Protein AF-A0A961QSK5-F1 (afdb_monomer_lite)

Sequence (147 aa):
RSAHSALVINGSQRVLYDPAGTFTHPDLPRRGDVHYGITPRYLDYYERYHARFSHFVHSQKVYVSRETADRVMANAIAEGRTPKMFCASSVTTALRGVPPFTGVRYTLLPETTLEDFARIPGVEDSYVYESDIGKNNAWEHSDILPE

Secondary structure (DSSP, 8-state):
------EEEESSSEEEE-TT-----TTS-EETTEEES--HHHHHHHHHHH-BTTB-EEEEE----HHHHHHHHHHHHHH----TT-HHHHHHHHHTT-TTGGG----S-HHHHHHHHTTSTT-EEEEE----SS---TTTTTT----

pLDDT: mean 89.67, std 14.62, range [34.0, 98.69]

Radius of gyration: 15.19 Å; chains: 1; bounding box: 46×30×32 Å

Structure (mmCIF, N/CA/C/O backbone):
data_AF-A0A961QSK5-F1
#
_entry.id   AF-A0A961QSK5-F1
#
loop_
_atom_site.group_PDB
_atom_site.id
_atom_site.type_symbol
_atom_site.label_atom_id
_atom_site.label_alt_id
_atom_site.label_comp_id
_atom_site.label_asym_id
_atom_site.label_entity_id
_atom_site.label_seq_id
_atom_site.pdbx_PDB_ins_code
_atom_site.Cartn_x
_atom_site.Cartn_y
_atom_site.Cartn_z
_atom_site.occupancy
_atom_site.B_iso_or_equiv
_atom_site.auth_seq_id
_atom_site.auth_comp_id
_atom_site.auth_asym_id
_atom_site.auth_atom_id
_atom_site.pdbx_PDB_model_num
ATOM 1 N N . ARG A 1 1 ? 7.638 11.884 -7.305 1.00 64.75 1 ARG A N 1
ATOM 2 C CA . ARG A 1 1 ? 6.745 11.053 -8.141 1.00 64.75 1 ARG A CA 1
ATOM 3 C C . ARG A 1 1 ? 6.946 9.612 -7.738 1.00 64.75 1 ARG A C 1
ATOM 5 O O . ARG A 1 1 ? 8.020 9.070 -7.985 1.00 64.75 1 ARG A O 1
ATOM 12 N N . SER A 1 2 ? 5.944 9.029 -7.099 1.00 78.06 2 SER A N 1
ATOM 13 C CA . SER A 1 2 ? 5.946 7.620 -6.732 1.00 78.06 2 SER A CA 1
ATOM 14 C C . SER A 1 2 ? 5.808 6.728 -7.973 1.00 78.06 2 SER A C 1
ATOM 16 O O . SER A 1 2 ? 4.971 6.977 -8.843 1.00 78.06 2 SER A O 1
ATOM 18 N N . ALA A 1 3 ? 6.672 5.714 -8.072 1.00 85.56 3 ALA A N 1
ATOM 19 C CA . ALA A 1 3 ? 6.734 4.778 -9.197 1.00 85.56 3 ALA A CA 1
ATOM 20 C C . ALA A 1 3 ? 6.040 3.437 -8.907 1.00 85.56 3 ALA A C 1
ATOM 22 O O . ALA A 1 3 ? 5.841 2.644 -9.825 1.00 85.56 3 ALA A O 1
ATOM 23 N N . HIS A 1 4 ? 5.707 3.168 -7.642 1.00 95.19 4 HIS A N 1
ATOM 24 C CA . HIS A 1 4 ? 5.191 1.880 -7.193 1.00 95.19 4 HIS A CA 1
ATOM 25 C C . HIS A 1 4 ? 4.312 2.033 -5.950 1.00 95.19 4 HIS A C 1
ATOM 27 O O . HIS A 1 4 ? 4.488 2.975 -5.181 1.00 95.19 4 HIS A O 1
ATOM 33 N N . SER A 1 5 ? 3.376 1.109 -5.749 1.00 96.12 5 SER A N 1
ATOM 34 C CA . SER A 1 5 ? 2.492 1.083 -4.581 1.00 96.12 5 SER A CA 1
ATOM 35 C C . SER A 1 5 ? 2.163 -0.351 -4.189 1.00 96.12 5 SER A C 1
ATOM 37 O O . SER A 1 5 ? 1.871 -1.169 -5.060 1.00 96.12 5 SER A O 1
ATOM 39 N N . ALA A 1 6 ? 2.117 -0.611 -2.887 1.00 97.62 6 ALA A N 1
ATOM 40 C CA . ALA A 1 6 ? 1.757 -1.898 -2.303 1.00 97.62 6 ALA A CA 1
ATOM 41 C C . ALA A 1 6 ? 0.956 -1.696 -1.011 1.00 97.62 6 ALA A C 1
ATOM 43 O O . ALA A 1 6 ? 0.909 -0.589 -0.472 1.00 97.62 6 ALA A O 1
ATOM 44 N N . LEU A 1 7 ? 0.342 -2.768 -0.507 1.00 98.00 7 LEU A N 1
ATOM 45 C CA . LEU A 1 7 ? -0.369 -2.778 0.772 1.00 98.00 7 LEU A CA 1
ATOM 46 C C . LEU A 1 7 ? 0.188 -3.851 1.700 1.00 98.00 7 LEU A C 1
ATOM 48 O O . LEU A 1 7 ? 0.290 -5.016 1.324 1.00 98.00 7 LEU A O 1
ATOM 52 N N . VAL A 1 8 ? 0.439 -3.481 2.953 1.00 98.25 8 VAL A N 1
ATOM 53 C CA . VAL A 1 8 ? 0.588 -4.443 4.049 1.00 98.25 8 VAL A CA 1
ATOM 54 C C . VAL A 1 8 ? -0.731 -4.501 4.802 1.00 98.25 8 VAL A C 1
ATOM 56 O O . VAL A 1 8 ? -1.211 -3.483 5.296 1.00 98.25 8 VAL A O 1
ATOM 59 N N . ILE A 1 9 ? -1.324 -5.689 4.888 1.00 98.50 9 ILE A N 1
ATOM 60 C CA . ILE A 1 9 ? -2.659 -5.876 5.456 1.00 98.50 9 ILE A CA 1
ATOM 61 C C . ILE A 1 9 ? -2.554 -6.811 6.659 1.00 98.50 9 ILE A C 1
ATOM 63 O O . ILE A 1 9 ? -2.120 -7.957 6.535 1.00 98.50 9 ILE A O 1
ATOM 67 N N . ASN A 1 10 ? -2.953 -6.310 7.830 1.00 97.81 10 ASN A N 1
ATOM 68 C CA . ASN A 1 10 ? -2.925 -7.035 9.101 1.00 97.81 10 ASN A CA 1
ATOM 69 C C . ASN A 1 10 ? -4.344 -7.521 9.459 1.00 97.81 10 ASN A C 1
ATOM 71 O O . ASN A 1 10 ? -5.034 -6.877 10.248 1.00 97.81 10 ASN A O 1
ATOM 75 N N . GLY A 1 11 ? -4.793 -8.619 8.845 1.00 96.75 11 GLY A N 1
ATOM 76 C CA . GLY A 1 11 ? -6.106 -9.233 9.093 1.00 96.75 11 GLY A CA 1
ATOM 77 C C . GLY A 1 11 ? -6.017 -10.496 9.956 1.00 96.75 11 GLY A C 1
ATOM 78 O O . GLY A 1 11 ? -5.283 -10.559 10.940 1.00 96.75 11 GLY A O 1
ATOM 79 N N . SER A 1 12 ? -6.739 -11.544 9.561 1.00 96.62 12 SER A N 1
ATOM 80 C CA . SER A 1 12 ? -6.665 -12.902 10.111 1.00 96.62 12 SER A CA 1
ATOM 81 C C . SER A 1 12 ? -5.277 -13.519 9.969 1.00 96.62 12 SER A C 1
ATOM 83 O O . SER A 1 12 ? -4.929 -14.450 10.688 1.00 96.62 12 SER A O 1
ATOM 85 N N . GLN A 1 13 ? -4.513 -12.998 9.018 1.00 95.81 13 GLN A N 1
ATOM 86 C CA . GLN A 1 13 ? -3.099 -13.216 8.799 1.00 95.81 13 GLN A CA 1
ATOM 87 C C . GLN A 1 13 ? -2.501 -11.917 8.255 1.00 95.81 13 GLN A C 1
ATOM 89 O O . GLN A 1 13 ? -3.228 -10.998 7.863 1.00 95.81 13 GLN A O 1
ATOM 94 N N . ARG A 1 14 ? -1.171 -11.851 8.213 1.00 97.31 14 ARG A N 1
ATOM 95 C CA . ARG A 1 14 ? -0.461 -10.715 7.636 1.00 97.31 14 ARG A CA 1
ATOM 96 C C . ARG A 1 14 ? -0.034 -11.021 6.209 1.00 97.31 14 ARG A C 1
ATOM 98 O O . ARG A 1 14 ? 0.668 -12.010 5.980 1.00 97.31 14 ARG A O 1
ATOM 105 N N . VAL A 1 15 ? -0.431 -10.165 5.273 1.00 98.06 15 VAL A N 1
ATOM 106 C CA . VAL A 1 15 ? -0.039 -10.274 3.862 1.00 98.06 15 VAL A CA 1
ATOM 107 C C . VAL A 1 15 ? 0.582 -8.979 3.359 1.00 98.06 15 VAL A C 1
ATOM 109 O O . VAL A 1 15 ? 0.238 -7.891 3.825 1.00 98.06 15 VAL A O 1
ATOM 112 N N . LEU A 1 16 ? 1.488 -9.112 2.395 1.00 98.31 16 LEU A N 1
ATOM 113 C CA . LEU A 1 16 ? 1.964 -8.015 1.560 1.00 98.31 16 LEU A CA 1
ATOM 114 C C . LEU A 1 16 ? 1.371 -8.220 0.165 1.00 98.31 16 LEU A C 1
ATOM 116 O O . LEU A 1 16 ? 1.657 -9.221 -0.488 1.00 98.31 16 LEU A O 1
ATOM 120 N N . TYR A 1 17 ? 0.534 -7.290 -0.274 1.00 98.31 17 TYR A N 1
ATOM 121 C CA . TYR A 1 17 ? 0.035 -7.229 -1.638 1.00 98.31 17 TYR A CA 1
ATOM 122 C C . TYR A 1 17 ? 0.899 -6.259 -2.444 1.00 98.31 17 TYR A C 1
ATOM 124 O O . TYR A 1 17 ? 0.837 -5.050 -2.220 1.00 98.31 17 TYR A O 1
ATOM 132 N N . ASP A 1 18 ? 1.702 -6.806 -3.355 1.00 97.38 18 ASP A N 1
ATOM 133 C CA . ASP A 1 18 ? 2.711 -6.118 -4.164 1.00 97.38 18 ASP A CA 1
ATOM 134 C C . ASP A 1 18 ? 2.350 -6.166 -5.669 1.00 97.38 18 ASP A C 1
ATOM 136 O O . ASP A 1 18 ? 3.012 -6.849 -6.461 1.00 97.38 18 ASP A O 1
ATOM 140 N N . PRO A 1 19 ? 1.248 -5.511 -6.094 1.00 96.62 19 PRO A N 1
ATOM 141 C CA . PRO A 1 19 ? 0.725 -5.643 -7.449 1.00 96.62 19 PRO A CA 1
ATOM 142 C C . PRO A 1 19 ? 1.716 -5.136 -8.490 1.00 96.62 19 PRO A C 1
ATOM 144 O O . PRO A 1 19 ? 2.216 -4.017 -8.390 1.00 96.62 19 PRO A O 1
ATOM 147 N N . ALA A 1 20 ? 1.967 -5.942 -9.523 1.00 92.56 20 ALA A N 1
ATOM 148 C CA . ALA A 1 20 ? 2.967 -5.674 -10.560 1.00 92.56 20 ALA A CA 1
ATOM 149 C C . ALA A 1 20 ? 4.409 -5.481 -10.044 1.00 92.56 20 ALA A C 1
ATOM 151 O O . ALA A 1 20 ? 5.286 -5.059 -10.811 1.00 92.56 20 ALA A O 1
ATOM 152 N N . GLY A 1 21 ? 4.657 -5.794 -8.772 1.00 90.12 21 GLY A N 1
ATOM 153 C CA . GLY A 1 21 ? 5.969 -5.748 -8.161 1.00 90.12 21 GLY A CA 1
ATOM 154 C C . GLY A 1 21 ? 6.850 -6.915 -8.585 1.00 90.12 21 GLY A C 1
ATOM 155 O O . GLY A 1 21 ? 6.432 -7.879 -9.236 1.00 90.12 21 GLY A O 1
ATOM 156 N N . THR A 1 22 ? 8.131 -6.793 -8.260 1.00 90.75 22 THR A N 1
ATOM 157 C CA . THR A 1 22 ? 9.140 -7.810 -8.582 1.00 90.75 22 THR A CA 1
ATOM 158 C C . THR A 1 22 ? 9.851 -8.324 -7.341 1.00 90.75 22 THR A C 1
ATOM 160 O O . THR A 1 22 ? 10.872 -8.992 -7.483 1.00 90.75 22 THR A O 1
ATOM 163 N N . PHE A 1 23 ? 9.378 -7.970 -6.146 1.00 92.62 23 PHE A N 1
ATOM 164 C CA . PHE A 1 23 ? 9.974 -8.456 -4.916 1.00 92.62 23 PHE A CA 1
ATOM 165 C C . PHE A 1 23 ? 9.729 -9.961 -4.779 1.00 92.62 23 PHE A C 1
ATOM 167 O O . PHE A 1 23 ? 8.635 -10.472 -5.020 1.00 92.62 23 PHE A O 1
ATOM 174 N N . THR A 1 24 ? 10.769 -10.696 -4.405 1.00 90.31 24 THR A N 1
ATOM 175 C CA . THR A 1 24 ? 10.696 -12.132 -4.136 1.00 90.31 24 THR A CA 1
ATOM 176 C C . THR A 1 24 ? 11.696 -12.486 -3.053 1.00 90.31 24 THR A C 1
ATOM 178 O O . THR A 1 24 ? 12.785 -11.921 -3.031 1.00 90.31 24 THR A O 1
ATOM 181 N N . HIS A 1 25 ? 11.356 -13.457 -2.209 1.00 91.12 25 HIS A N 1
ATOM 182 C CA . HIS A 1 25 ? 12.264 -14.020 -1.215 1.00 91.12 25 HIS A CA 1
ATOM 183 C C . HIS A 1 25 ? 12.039 -15.543 -1.148 1.00 91.12 25 HIS A C 1
ATOM 185 O O . HIS A 1 25 ? 10.873 -15.950 -1.168 1.00 91.12 25 HIS A O 1
ATOM 191 N N . PRO A 1 26 ? 13.092 -16.385 -1.075 1.00 89.69 26 PRO A N 1
ATOM 192 C CA . PRO A 1 26 ? 12.959 -17.850 -1.086 1.00 89.69 26 PRO A CA 1
ATOM 193 C C . PRO A 1 26 ? 11.994 -18.388 -0.021 1.00 89.69 26 PRO A C 1
ATOM 195 O O . PRO A 1 26 ? 11.143 -19.223 -0.316 1.00 89.69 26 PRO A O 1
ATOM 198 N N . ASP A 1 27 ? 12.071 -17.827 1.186 1.00 91.44 27 ASP A N 1
ATOM 199 C CA . ASP A 1 27 ? 11.254 -18.241 2.334 1.00 91.44 27 ASP A CA 1
ATOM 200 C C . ASP A 1 27 ? 9.917 -17.492 2.472 1.00 91.44 27 ASP A C 1
ATOM 202 O O . ASP A 1 27 ? 9.208 -17.670 3.465 1.00 91.44 27 ASP A O 1
ATOM 206 N N . LEU A 1 28 ? 9.560 -16.629 1.511 1.00 93.12 28 LEU A N 1
ATOM 207 C CA . LEU A 1 28 ? 8.314 -15.863 1.552 1.00 93.12 28 LEU A CA 1
ATOM 208 C C . LEU A 1 28 ? 7.348 -16.355 0.463 1.00 93.12 28 LEU A C 1
ATOM 210 O O . LEU A 1 28 ? 7.428 -15.904 -0.687 1.00 93.12 28 LEU A O 1
ATOM 214 N N . PRO A 1 29 ? 6.416 -17.266 0.798 1.00 94.69 29 PRO A N 1
ATOM 215 C CA . PRO A 1 29 ? 5.503 -17.835 -0.180 1.00 94.69 29 PRO A CA 1
ATOM 216 C C . PRO A 1 29 ? 4.611 -16.752 -0.789 1.00 94.69 29 PRO A C 1
ATOM 218 O O . PRO A 1 29 ? 4.105 -15.866 -0.095 1.00 94.69 29 PRO A O 1
ATOM 221 N N . ARG A 1 30 ? 4.368 -16.856 -2.099 1.00 94.44 30 ARG A N 1
ATOM 222 C CA . ARG A 1 30 ? 3.487 -15.939 -2.828 1.00 94.44 30 ARG A CA 1
ATOM 223 C C . ARG A 1 30 ? 2.512 -16.672 -3.737 1.00 94.44 30 ARG A C 1
ATOM 225 O O . ARG A 1 30 ? 2.856 -17.685 -4.345 1.00 94.44 30 ARG A O 1
ATOM 232 N N . ARG A 1 31 ? 1.312 -16.116 -3.892 1.00 95.25 31 ARG A N 1
ATOM 233 C CA . ARG A 1 31 ? 0.336 -16.530 -4.907 1.00 95.25 31 ARG A CA 1
ATOM 234 C C . ARG A 1 31 ? -0.150 -15.293 -5.643 1.00 95.25 31 ARG A C 1
ATOM 236 O O . ARG A 1 31 ? -0.786 -14.429 -5.050 1.00 95.25 31 ARG A O 1
ATOM 243 N N . GLY A 1 32 ? 0.147 -15.231 -6.938 1.00 94.12 32 GLY A N 1
ATOM 244 C CA . GLY A 1 32 ? 0.002 -13.986 -7.685 1.00 94.12 32 GLY A CA 1
ATOM 245 C C . GLY A 1 32 ? 0.889 -12.906 -7.074 1.00 94.12 32 GLY A C 1
ATOM 246 O O . GLY A 1 32 ? 2.060 -13.176 -6.794 1.00 94.12 32 GLY A O 1
ATOM 247 N N . ASP A 1 33 ? 0.312 -11.740 -6.824 1.00 96.94 33 ASP A N 1
ATOM 248 C CA . ASP A 1 33 ? 1.032 -10.601 -6.256 1.00 96.94 33 ASP A CA 1
ATOM 249 C C . ASP A 1 33 ? 0.841 -10.488 -4.731 1.00 96.94 33 ASP A C 1
ATOM 251 O O . ASP A 1 33 ? 1.151 -9.468 -4.125 1.00 96.94 33 ASP A O 1
ATOM 255 N N . VAL A 1 34 ? 0.332 -11.543 -4.081 1.00 98.00 34 VAL A N 1
ATOM 256 C CA . VAL A 1 34 ? 0.165 -11.606 -2.621 1.00 98.00 34 VAL A CA 1
ATOM 257 C C . VAL A 1 34 ? 1.243 -12.493 -2.004 1.00 98.00 34 VAL A C 1
ATOM 259 O O . VAL A 1 34 ? 1.299 -13.693 -2.287 1.00 98.00 34 VAL A O 1
ATOM 262 N N . HIS A 1 35 ? 2.049 -11.913 -1.119 1.00 97.75 35 HIS A N 1
ATOM 263 C CA . HIS A 1 35 ? 2.982 -12.600 -0.230 1.00 97.75 35 HIS A CA 1
ATOM 264 C C . HIS A 1 35 ? 2.318 -12.897 1.116 1.00 97.75 35 HIS A C 1
ATOM 266 O O . HIS A 1 35 ? 1.710 -12.016 1.731 1.00 97.75 35 HIS A O 1
ATOM 272 N N . TYR A 1 36 ? 2.467 -14.130 1.595 1.00 97.06 36 TYR A N 1
ATOM 273 C CA . TYR A 1 36 ? 1.859 -14.607 2.837 1.00 97.06 36 TYR A CA 1
ATOM 274 C C . TYR A 1 36 ? 2.901 -14.736 3.944 1.00 97.06 36 TYR A C 1
ATOM 276 O O . TYR A 1 36 ? 4.031 -15.143 3.690 1.00 97.06 36 TYR A O 1
ATOM 284 N N . GLY A 1 37 ? 2.511 -14.421 5.182 1.00 95.12 37 GLY A N 1
ATOM 285 C CA . GLY A 1 37 ? 3.399 -14.559 6.340 1.00 95.12 37 GLY A CA 1
ATOM 286 C C . GLY A 1 37 ? 4.453 -13.456 6.436 1.00 95.12 37 GLY A C 1
ATOM 287 O O . GLY A 1 37 ? 5.541 -13.689 6.958 1.00 95.12 37 GLY A O 1
ATOM 288 N N . ILE A 1 38 ? 4.148 -12.250 5.938 1.00 95.81 38 ILE A N 1
ATOM 289 C CA . ILE A 1 38 ? 5.078 -11.119 6.008 1.00 95.81 38 ILE A CA 1
ATOM 290 C C . ILE A 1 38 ? 5.358 -10.762 7.480 1.00 95.81 38 ILE A C 1
ATOM 292 O O . ILE A 1 38 ? 4.466 -10.401 8.247 1.00 95.81 38 ILE A O 1
ATOM 296 N N . THR A 1 39 ? 6.612 -10.887 7.903 1.00 95.62 39 THR A N 1
ATOM 297 C CA . THR A 1 39 ? 7.079 -10.514 9.247 1.00 95.62 39 THR A CA 1
ATOM 298 C C . THR A 1 39 ? 7.638 -9.088 9.222 1.00 95.62 39 THR A C 1
ATOM 300 O O . THR A 1 39 ? 7.875 -8.555 8.137 1.00 95.62 39 THR A O 1
ATOM 303 N N . PRO A 1 40 ? 7.892 -8.440 10.376 1.00 94.25 40 PRO A N 1
ATOM 304 C CA . PRO A 1 40 ? 8.615 -7.167 10.391 1.00 94.25 40 PRO A CA 1
ATOM 305 C C . PRO A 1 40 ? 9.959 -7.226 9.650 1.00 94.25 40 PRO A C 1
ATOM 307 O O . PRO A 1 40 ? 10.285 -6.296 8.926 1.00 94.25 40 PRO A O 1
ATOM 310 N N . ARG A 1 41 ? 10.688 -8.349 9.748 1.00 93.25 41 ARG A N 1
ATOM 311 C CA . ARG A 1 41 ? 11.953 -8.564 9.029 1.00 93.25 41 ARG A CA 1
ATOM 312 C C . ARG A 1 41 ? 11.762 -8.609 7.511 1.00 93.25 41 ARG A C 1
ATOM 314 O O . ARG A 1 41 ? 12.512 -7.974 6.785 1.00 93.25 41 ARG A O 1
ATOM 321 N N . TYR A 1 42 ? 10.752 -9.328 7.024 1.00 95.44 42 TYR A N 1
ATOM 322 C CA . TYR A 1 42 ? 10.481 -9.364 5.583 1.00 95.44 42 TYR A CA 1
ATOM 323 C C . TYR A 1 42 ? 9.939 -8.038 5.048 1.00 95.44 42 TYR A C 1
ATOM 325 O O . TYR A 1 42 ? 10.213 -7.696 3.902 1.00 95.44 42 TYR A O 1
ATOM 333 N N . LEU A 1 43 ? 9.185 -7.294 5.863 1.00 94.94 43 LEU A N 1
ATOM 334 C CA . LEU A 1 43 ? 8.747 -5.953 5.496 1.00 94.94 43 LEU A CA 1
ATOM 335 C C . LEU A 1 43 ? 9.937 -4.993 5.379 1.00 94.94 43 LEU A C 1
ATOM 337 O O . LEU A 1 43 ? 10.004 -4.272 4.394 1.00 94.94 43 LEU A O 1
ATOM 341 N N . ASP A 1 44 ? 10.897 -5.045 6.307 1.00 91.94 44 ASP A N 1
ATOM 342 C CA . ASP A 1 44 ? 12.142 -4.270 6.200 1.00 91.94 44 ASP A CA 1
ATOM 343 C C . ASP A 1 44 ? 12.893 -4.609 4.899 1.00 91.94 44 ASP A C 1
ATOM 345 O O . ASP A 1 44 ? 13.244 -3.710 4.141 1.00 91.94 44 ASP A O 1
ATOM 349 N N . TYR A 1 45 ? 13.032 -5.894 4.549 1.00 92.62 45 TYR A N 1
ATOM 350 C CA . TYR A 1 45 ? 13.631 -6.286 3.265 1.00 92.62 45 TYR A CA 1
ATOM 351 C C . TYR A 1 45 ? 12.878 -5.735 2.053 1.00 92.62 45 TYR A C 1
ATOM 353 O O . TYR A 1 45 ? 13.509 -5.312 1.087 1.00 92.62 45 TYR A O 1
ATOM 361 N N . TYR A 1 46 ? 11.546 -5.729 2.095 1.00 94.56 46 TYR A N 1
ATOM 362 C CA . TYR A 1 46 ? 10.721 -5.162 1.033 1.00 94.56 46 TYR A CA 1
ATOM 363 C C . TYR A 1 46 ? 10.898 -3.640 0.916 1.00 94.56 46 TYR A C 1
ATOM 365 O O . TYR A 1 46 ? 11.106 -3.121 -0.181 1.00 94.56 46 TYR A O 1
ATOM 373 N N . GLU A 1 47 ? 10.852 -2.915 2.034 1.00 93.06 47 GLU A N 1
ATOM 374 C CA . GLU A 1 47 ? 11.024 -1.462 2.049 1.00 93.06 47 GLU A CA 1
ATOM 375 C C . GLU A 1 47 ? 12.418 -1.077 1.546 1.00 93.06 47 GLU A C 1
ATOM 377 O O . GLU A 1 47 ? 12.541 -0.222 0.669 1.00 93.06 47 GLU A O 1
ATOM 382 N N . ARG A 1 48 ? 13.463 -1.777 1.997 1.00 89.69 48 ARG A N 1
ATOM 383 C CA . ARG A 1 48 ? 14.832 -1.564 1.515 1.00 89.69 48 ARG A CA 1
ATOM 384 C C . ARG A 1 48 ? 14.996 -1.921 0.049 1.00 89.69 48 ARG A C 1
ATOM 386 O O . ARG A 1 48 ? 15.632 -1.161 -0.660 1.00 89.69 48 ARG A O 1
ATOM 393 N N . TYR A 1 49 ? 14.373 -2.995 -0.444 1.00 90.00 49 TYR A N 1
ATOM 394 C CA . TYR A 1 49 ? 14.383 -3.339 -1.875 1.00 90.00 49 TYR A CA 1
ATOM 395 C C . T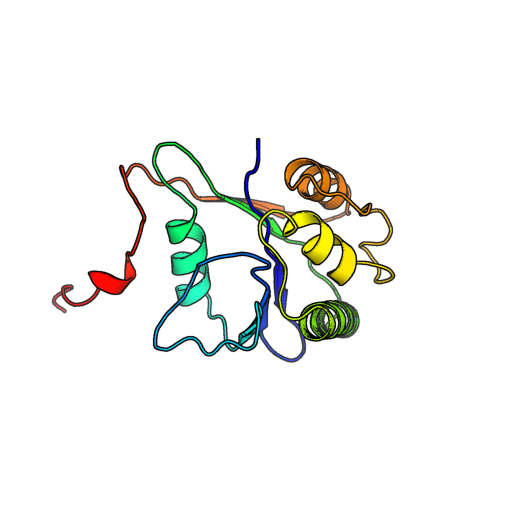YR A 1 49 ? 13.868 -2.187 -2.762 1.00 90.00 49 TYR A C 1
ATOM 397 O O . TYR A 1 49 ? 14.289 -2.035 -3.913 1.00 90.00 49 TYR A O 1
ATOM 405 N N . HIS A 1 50 ? 12.973 -1.353 -2.223 1.00 90.31 50 HIS A N 1
ATOM 406 C CA . HIS A 1 50 ? 12.421 -0.182 -2.898 1.00 90.31 50 HIS A CA 1
ATOM 407 C C . HIS A 1 50 ? 13.062 1.153 -2.494 1.00 90.31 50 HIS A C 1
ATOM 409 O O . HIS A 1 50 ? 12.819 2.154 -3.173 1.00 90.31 50 HIS A O 1
ATOM 415 N N . ALA A 1 51 ? 13.904 1.197 -1.469 1.00 85.94 51 ALA A N 1
ATOM 416 C CA . ALA A 1 51 ? 14.725 2.355 -1.144 1.00 85.94 51 ALA A CA 1
ATOM 417 C C . ALA A 1 51 ? 16.095 2.233 -1.836 1.00 85.94 51 ALA A C 1
ATOM 419 O O . ALA A 1 51 ? 16.586 1.142 -2.078 1.00 85.94 51 ALA A O 1
ATOM 420 N N . ARG A 1 52 ? 16.662 3.355 -2.274 1.00 79.12 52 ARG A N 1
ATOM 421 C CA . ARG A 1 52 ? 18.026 3.491 -2.816 1.00 79.12 52 ARG A CA 1
ATOM 422 C C . ARG A 1 52 ? 18.373 4.975 -2.881 1.00 79.12 52 ARG A C 1
ATOM 424 O O . ARG A 1 52 ? 17.477 5.806 -2.794 1.00 79.12 52 ARG A O 1
ATOM 431 N N . PHE A 1 53 ? 19.610 5.353 -3.184 1.00 74.50 53 PHE A N 1
ATOM 432 C CA . PHE A 1 53 ? 20.018 6.769 -3.220 1.00 74.50 53 PHE A CA 1
ATOM 433 C C . PHE A 1 53 ? 19.080 7.697 -4.028 1.00 74.50 53 PHE A C 1
ATOM 435 O O . PHE A 1 53 ? 18.862 8.853 -3.676 1.00 74.50 53 PHE A O 1
ATOM 442 N N . SER A 1 54 ? 18.498 7.195 -5.121 1.00 79.62 54 SER A N 1
ATOM 443 C CA . SER A 1 54 ? 17.597 7.970 -5.988 1.00 79.62 54 SER A CA 1
ATOM 444 C C . SER A 1 54 ? 16.124 7.976 -5.557 1.00 79.62 54 SER A C 1
ATOM 446 O O . SER A 1 54 ? 15.334 8.715 -6.143 1.00 79.62 54 SER A O 1
ATOM 448 N N . HIS A 1 55 ? 15.721 7.133 -4.605 1.00 86.69 55 HIS A N 1
ATOM 449 C CA . HIS A 1 55 ? 14.319 6.906 -4.255 1.00 86.69 55 HIS A CA 1
ATOM 450 C C . HIS A 1 55 ? 14.158 6.435 -2.806 1.00 86.69 55 HIS A C 1
ATOM 452 O O . HIS A 1 55 ? 14.876 5.561 -2.342 1.00 86.69 55 HIS A O 1
ATOM 458 N N . PHE A 1 56 ? 13.126 6.907 -2.126 1.00 90.50 56 PHE A N 1
ATOM 459 C CA . PHE A 1 56 ? 12.796 6.483 -0.767 1.00 90.50 56 PHE A CA 1
ATOM 460 C C . PHE A 1 56 ? 11.438 5.780 -0.738 1.00 90.50 56 PHE A C 1
ATOM 462 O O . PHE A 1 56 ? 10.641 5.911 -1.674 1.00 90.50 56 PHE A O 1
ATOM 469 N N . VAL A 1 57 ? 11.167 5.053 0.344 1.00 94.12 57 VAL A N 1
ATOM 470 C CA . VAL A 1 57 ? 9.833 4.516 0.625 1.00 94.12 57 VAL A CA 1
ATOM 471 C C . VAL A 1 57 ? 9.101 5.467 1.556 1.00 94.12 57 VAL A C 1
ATOM 473 O O . VAL A 1 57 ? 9.609 5.824 2.616 1.00 94.12 57 VAL A O 1
ATOM 476 N N . HIS A 1 58 ? 7.895 5.858 1.151 1.00 95.94 58 HIS A N 1
ATOM 477 C CA . HIS A 1 58 ? 6.928 6.568 1.982 1.00 95.94 58 HIS A CA 1
ATOM 478 C C . HIS A 1 58 ? 5.832 5.580 2.368 1.00 95.94 58 HIS A C 1
ATOM 480 O O . HIS A 1 58 ? 5.068 5.131 1.514 1.00 95.94 58 HIS A O 1
ATOM 486 N N . SER A 1 59 ? 5.793 5.209 3.642 1.00 96.25 59 SER A N 1
ATOM 487 C CA . SER A 1 59 ? 4.808 4.286 4.194 1.00 96.25 59 SER A CA 1
ATOM 488 C C . SER A 1 59 ? 3.746 5.059 4.966 1.00 96.25 59 SER A C 1
ATOM 490 O O . SER A 1 59 ? 4.057 6.012 5.680 1.00 96.25 59 SER A O 1
ATOM 492 N N . GLN A 1 60 ? 2.492 4.643 4.807 1.00 97.62 60 GLN A N 1
ATOM 493 C CA . GLN A 1 60 ? 1.343 5.202 5.507 1.00 97.62 60 GLN A CA 1
ATOM 494 C C . GLN A 1 60 ? 0.584 4.087 6.202 1.00 97.62 60 GLN A C 1
ATOM 496 O O . GLN A 1 60 ? 0.258 3.061 5.602 1.00 97.62 60 GLN A O 1
ATOM 501 N N . LYS A 1 61 ? 0.289 4.295 7.481 1.00 97.88 61 LYS A N 1
ATOM 502 C CA . LYS A 1 61 ? -0.338 3.290 8.333 1.00 97.88 61 LYS A CA 1
ATOM 503 C C . LYS A 1 61 ? -1.571 3.873 8.996 1.00 97.88 61 LYS A C 1
ATOM 505 O O . LYS A 1 61 ? -1.512 4.945 9.577 1.00 97.88 61 LYS A O 1
ATOM 510 N N . VAL A 1 62 ? -2.667 3.125 8.971 1.00 98.19 62 VAL A N 1
ATOM 511 C CA . VAL A 1 62 ? -3.870 3.422 9.754 1.00 98.19 62 VAL A CA 1
ATOM 512 C C . VAL A 1 62 ? -4.346 2.151 10.440 1.00 98.19 62 VAL A C 1
ATOM 514 O O . VAL A 1 62 ? -4.330 1.070 9.847 1.00 98.19 62 VAL A O 1
ATOM 517 N N . TYR A 1 63 ? -4.753 2.267 11.702 1.00 98.06 63 TYR A N 1
ATOM 518 C CA . TYR A 1 63 ? -5.348 1.150 12.428 1.00 98.06 63 TYR A CA 1
ATOM 519 C C . TYR A 1 63 ? -6.822 1.003 12.054 1.00 98.06 63 TYR A C 1
ATOM 521 O O . TYR A 1 63 ? -7.575 1.974 12.006 1.00 98.06 63 TYR A O 1
ATOM 529 N N . VAL A 1 64 ? -7.238 -0.235 11.808 1.00 98.06 64 VAL A N 1
ATOM 530 C CA . VAL A 1 64 ? -8.611 -0.599 11.448 1.00 98.06 64 VAL A CA 1
ATOM 531 C C . VAL A 1 64 ? -9.039 -1.839 12.224 1.00 98.06 64 VAL A C 1
ATOM 533 O O . VAL A 1 64 ? -8.208 -2.537 12.808 1.00 98.06 64 VAL A O 1
ATOM 536 N N . SER A 1 65 ? -10.339 -2.136 12.231 1.00 98.38 65 SER A N 1
ATOM 537 C CA . SER A 1 65 ? -10.821 -3.403 12.779 1.00 98.38 65 SER A CA 1
ATOM 538 C C . SER A 1 65 ? -10.300 -4.586 11.954 1.00 98.38 65 SER A C 1
ATOM 540 O O . SER A 1 65 ? -10.035 -4.469 10.753 1.00 98.38 65 SER A O 1
ATOM 542 N N . ARG A 1 66 ? -10.212 -5.761 12.587 1.00 97.94 66 ARG A N 1
ATOM 543 C CA . ARG A 1 66 ? -9.858 -7.007 11.893 1.00 97.94 66 ARG A CA 1
ATOM 544 C C . ARG A 1 66 ? -10.810 -7.304 10.731 1.00 97.94 66 ARG A C 1
ATOM 546 O O . ARG A 1 66 ? -10.355 -7.730 9.682 1.00 97.94 66 ARG A O 1
ATOM 553 N N . GLU A 1 67 ? -12.106 -7.041 10.897 1.00 98.38 67 GLU A N 1
ATOM 554 C CA . GLU A 1 67 ? -13.107 -7.222 9.838 1.00 98.38 67 GLU A CA 1
ATOM 555 C C . GLU A 1 67 ? -12.812 -6.345 8.611 1.00 98.38 67 GLU A C 1
ATOM 557 O O . GLU A 1 67 ? -12.843 -6.827 7.480 1.00 98.38 67 GLU A O 1
ATOM 562 N N . THR A 1 68 ? -12.469 -5.070 8.822 1.00 98.56 68 THR A N 1
ATOM 563 C CA . THR A 1 68 ? -12.049 -4.175 7.738 1.00 98.56 68 THR A CA 1
ATOM 564 C C . THR A 1 68 ? -10.798 -4.709 7.042 1.00 98.56 68 THR A C 1
ATOM 566 O O . THR A 1 68 ? -10.775 -4.789 5.813 1.00 98.56 68 THR A O 1
ATOM 569 N N . ALA A 1 69 ? -9.775 -5.107 7.804 1.00 98.69 69 ALA A N 1
ATOM 570 C CA . ALA A 1 69 ? -8.541 -5.647 7.237 1.00 98.69 69 ALA A CA 1
ATOM 571 C C . ALA A 1 69 ? -8.787 -6.940 6.439 1.00 98.69 69 ALA A C 1
ATOM 573 O O . ALA A 1 69 ? -8.256 -7.088 5.340 1.00 98.69 69 ALA A O 1
ATOM 574 N N . ASP A 1 70 ? -9.642 -7.837 6.934 1.00 98.62 70 ASP A N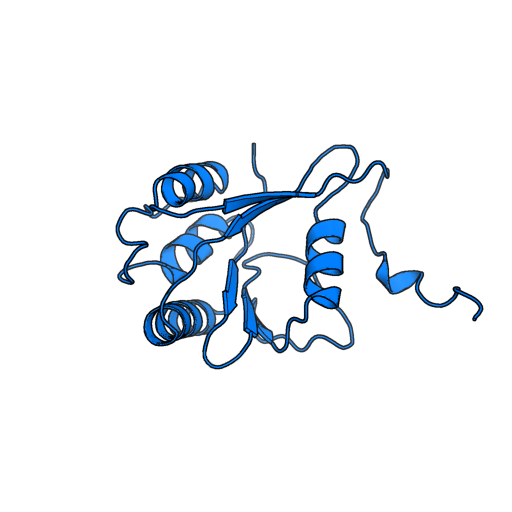 1
ATOM 575 C CA . ASP A 1 70 ? -10.005 -9.085 6.255 1.00 98.62 70 ASP A CA 1
ATOM 576 C C . ASP A 1 70 ? -10.735 -8.835 4.933 1.00 98.62 70 ASP A C 1
ATOM 578 O O . ASP A 1 70 ? -10.480 -9.529 3.950 1.00 98.62 70 ASP A O 1
ATOM 582 N N . ARG A 1 71 ? -11.595 -7.812 4.871 1.00 98.62 71 ARG A N 1
ATOM 583 C CA . ARG A 1 71 ? -12.269 -7.414 3.626 1.00 98.62 71 ARG A CA 1
ATOM 584 C C . ARG A 1 71 ? -11.281 -6.875 2.592 1.00 98.62 71 ARG A C 1
ATOM 586 O O . ARG A 1 71 ? -11.341 -7.289 1.438 1.00 98.62 71 ARG A O 1
ATOM 593 N N . VAL A 1 72 ? -10.342 -6.013 2.997 1.00 98.62 72 VAL A N 1
ATOM 594 C CA . VAL A 1 72 ? -9.276 -5.530 2.094 1.00 98.62 72 VAL A CA 1
ATOM 595 C C . VAL A 1 72 ? -8.394 -6.689 1.626 1.00 98.62 72 VAL A C 1
ATOM 597 O O . VAL A 1 72 ? -8.078 -6.787 0.442 1.00 98.62 72 VAL A O 1
ATOM 600 N N . MET A 1 73 ? -8.029 -7.600 2.531 1.00 98.62 73 MET A N 1
ATOM 601 C CA . MET A 1 73 ? -7.240 -8.785 2.197 1.00 98.62 73 MET A CA 1
ATOM 602 C C . MET A 1 73 ? -7.967 -9.685 1.193 1.00 98.62 73 MET A C 1
ATOM 604 O O . MET A 1 73 ? -7.356 -10.130 0.225 1.00 98.62 73 MET A O 1
ATOM 608 N N . ALA A 1 74 ? -9.265 -9.933 1.386 1.00 98.31 74 ALA A N 1
ATOM 609 C CA . ALA A 1 74 ? -10.066 -10.720 0.454 1.00 98.31 74 ALA A CA 1
ATOM 610 C C . ALA A 1 74 ? -10.099 -10.082 -0.943 1.00 98.31 74 ALA A C 1
ATOM 612 O O . ALA A 1 74 ? -9.903 -10.787 -1.934 1.00 98.31 74 ALA A O 1
ATOM 613 N N . ASN A 1 75 ? -10.263 -8.757 -1.022 1.00 98.38 75 ASN A N 1
ATOM 614 C CA . ASN A 1 75 ? -10.205 -8.034 -2.291 1.00 98.38 75 ASN A CA 1
ATOM 615 C C . ASN A 1 75 ? -8.823 -8.171 -2.955 1.00 98.38 75 ASN A C 1
ATOM 617 O O . ASN A 1 75 ? -8.748 -8.518 -4.127 1.00 98.38 75 ASN A O 1
ATOM 621 N N . ALA A 1 76 ? -7.727 -7.978 -2.212 1.00 98.19 76 ALA A N 1
ATOM 622 C CA . ALA A 1 76 ? -6.363 -8.118 -2.738 1.00 98.19 76 ALA A CA 1
ATOM 623 C C . ALA A 1 76 ? -6.073 -9.534 -3.275 1.00 98.19 76 ALA A C 1
ATOM 625 O O . ALA A 1 76 ? -5.464 -9.703 -4.332 1.00 98.19 76 ALA A O 1
ATOM 626 N N . ILE A 1 77 ? -6.545 -10.566 -2.571 1.00 97.50 77 ILE A N 1
ATOM 627 C CA . ILE A 1 77 ? -6.429 -11.962 -3.014 1.00 97.50 77 ILE A CA 1
ATOM 628 C C . ILE A 1 77 ? -7.245 -12.203 -4.290 1.00 97.50 77 ILE A C 1
ATOM 630 O O . ILE A 1 77 ? -6.781 -12.928 -5.172 1.00 97.50 77 ILE A O 1
ATOM 634 N N . ALA A 1 78 ? -8.440 -11.613 -4.390 1.00 97.25 78 ALA A N 1
ATOM 635 C CA . ALA A 1 78 ? -9.299 -11.731 -5.564 1.00 97.25 78 ALA A CA 1
ATOM 636 C C . ALA A 1 78 ? -8.712 -11.025 -6.798 1.00 97.25 78 ALA A C 1
ATOM 638 O O . ALA A 1 78 ? -8.800 -11.574 -7.895 1.00 97.25 78 ALA A O 1
ATOM 639 N N . GLU A 1 79 ? -8.072 -9.864 -6.620 1.00 95.50 79 GLU A N 1
ATOM 640 C CA . GLU A 1 79 ? -7.349 -9.155 -7.687 1.00 95.50 79 GLU A CA 1
ATOM 641 C C . GLU A 1 79 ? -6.189 -9.997 -8.245 1.00 95.50 79 GLU A C 1
ATOM 643 O O . GLU A 1 79 ? -5.981 -10.086 -9.456 1.00 95.50 79 GLU A O 1
ATOM 648 N N . GLY A 1 80 ? -5.444 -10.681 -7.374 1.00 91.56 80 GLY A N 1
ATOM 649 C CA . GLY A 1 80 ? -4.464 -11.677 -7.792 1.00 91.56 80 GLY A CA 1
ATOM 650 C C . GLY A 1 80 ? -3.245 -11.081 -8.504 1.00 91.56 80 GLY A C 1
ATOM 651 O O . GLY A 1 80 ? -2.362 -10.542 -7.845 1.00 91.56 80 GLY A O 1
ATOM 652 N N . ARG A 1 81 ? -3.118 -11.290 -9.823 1.00 94.25 81 ARG A N 1
ATOM 653 C CA . ARG A 1 81 ? -1.953 -10.858 -10.623 1.00 94.25 81 ARG A CA 1
ATOM 654 C C . ARG A 1 81 ? -2.269 -9.579 -11.382 1.00 94.25 81 ARG A C 1
ATOM 656 O O . ARG A 1 81 ? -3.184 -9.568 -12.202 1.00 94.25 81 ARG A O 1
ATOM 663 N N . THR A 1 82 ? -1.425 -8.574 -11.221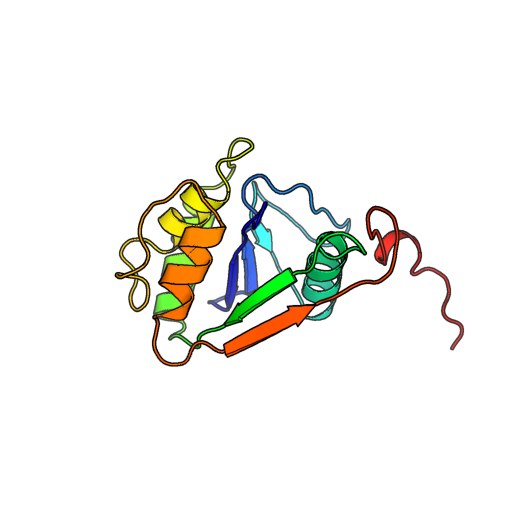 1.00 94.31 82 THR A N 1
ATOM 664 C CA . THR A 1 82 ? -1.593 -7.262 -11.836 1.00 94.31 82 THR A CA 1
ATOM 665 C C . THR A 1 82 ? -0.603 -7.066 -12.990 1.00 94.31 82 THR A C 1
ATOM 667 O O . THR A 1 82 ? 0.598 -7.314 -12.842 1.00 94.31 82 THR A O 1
ATOM 670 N N . PRO A 1 83 ? -1.058 -6.612 -14.174 1.00 90.38 83 PRO A N 1
ATOM 671 C CA . PRO A 1 83 ? -0.157 -6.238 -15.259 1.00 90.38 83 PRO A CA 1
ATOM 672 C C . PRO A 1 83 ? 0.755 -5.062 -14.877 1.00 90.38 83 PRO A C 1
ATOM 674 O O . PRO A 1 83 ? 0.395 -4.203 -14.073 1.00 90.38 83 PRO A O 1
ATOM 677 N N . LYS A 1 84 ? 1.936 -4.979 -15.501 1.00 88.25 84 LYS A N 1
ATOM 678 C CA . LYS A 1 84 ? 2.893 -3.888 -15.250 1.00 88.25 84 LYS A CA 1
ATOM 679 C C . LYS A 1 84 ? 2.235 -2.510 -15.379 1.00 88.25 84 LYS A C 1
ATOM 681 O O . LYS A 1 84 ? 1.447 -2.299 -16.293 1.00 88.25 84 LYS A O 1
ATOM 686 N N . MET A 1 85 ? 2.635 -1.579 -14.508 1.00 87.12 85 MET A N 1
ATOM 687 C CA . MET A 1 85 ? 2.130 -0.195 -14.411 1.00 87.12 85 MET A CA 1
ATOM 688 C C . MET A 1 85 ? 0.719 -0.033 -13.815 1.00 87.12 85 MET A C 1
ATOM 690 O O . MET A 1 85 ? 0.300 1.098 -13.598 1.00 87.12 85 MET A O 1
ATOM 694 N N . PHE A 1 86 ? 0.007 -1.116 -13.483 1.00 93.94 86 PHE A N 1
ATOM 695 C CA . PHE A 1 86 ? -1.334 -1.057 -12.877 1.00 93.94 86 PHE A CA 1
ATOM 696 C C . PHE A 1 86 ? -1.332 -1.229 -11.345 1.00 93.94 86 PHE A C 1
ATOM 698 O O . PHE A 1 86 ? -2.376 -1.505 -10.750 1.00 93.94 86 PHE A O 1
ATOM 705 N N . CYS A 1 87 ? -0.180 -1.049 -10.686 1.00 95.69 87 CYS A N 1
ATOM 706 C CA . CYS A 1 87 ? -0.046 -1.231 -9.237 1.00 95.69 87 CYS A CA 1
ATOM 707 C C . CYS A 1 87 ? -1.024 -0.348 -8.443 1.00 95.69 87 CYS A C 1
ATOM 709 O O . CYS A 1 87 ? -1.770 -0.861 -7.612 1.00 95.69 87 CYS A O 1
ATOM 711 N N . ALA A 1 88 ? -1.113 0.946 -8.767 1.00 96.75 88 ALA A N 1
ATOM 712 C CA . ALA A 1 88 ? -2.003 1.882 -8.076 1.00 96.75 88 ALA A CA 1
ATOM 713 C C . ALA A 1 88 ? -3.491 1.536 -8.249 1.00 96.75 88 ALA A C 1
ATOM 715 O O . ALA A 1 88 ? -4.258 1.574 -7.285 1.00 96.75 88 ALA A O 1
ATOM 716 N N . SER A 1 89 ? -3.912 1.132 -9.451 1.00 97.19 89 SER A N 1
ATOM 717 C CA . SER A 1 89 ? -5.307 0.739 -9.689 1.00 97.19 89 SER A CA 1
ATOM 718 C C . SER A 1 89 ? -5.676 -0.518 -8.917 1.00 97.19 89 SER A C 1
ATOM 720 O O . SER A 1 89 ? -6.775 -0.605 -8.376 1.00 97.19 89 SER A O 1
ATOM 722 N N . SER A 1 90 ? -4.757 -1.475 -8.822 1.00 97.94 90 SER A N 1
ATOM 723 C CA . SER A 1 90 ? -4.980 -2.699 -8.060 1.00 97.94 90 SER A CA 1
ATOM 724 C C . SER A 1 90 ? -5.005 -2.441 -6.553 1.00 97.94 90 SER A C 1
ATOM 726 O O . SER A 1 90 ? -5.908 -2.921 -5.871 1.00 97.94 90 SER A O 1
ATOM 728 N N . VAL A 1 91 ? -4.098 -1.606 -6.033 1.00 98.06 91 VAL A N 1
ATOM 729 C CA . VAL A 1 91 ? -4.131 -1.157 -4.629 1.00 98.06 91 VAL A CA 1
ATOM 730 C C . VAL A 1 91 ? -5.461 -0.475 -4.305 1.00 98.06 91 VAL A C 1
ATOM 732 O O . VAL A 1 91 ? -6.134 -0.843 -3.345 1.00 98.06 91 VAL A O 1
ATOM 735 N N . THR A 1 92 ? -5.882 0.494 -5.117 1.00 98.12 92 THR A N 1
ATOM 736 C CA . THR A 1 92 ? -7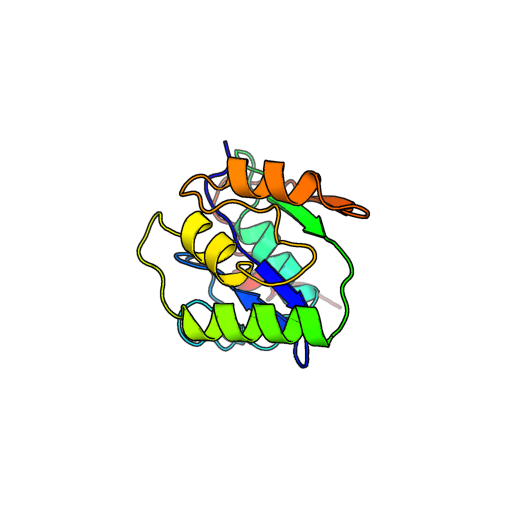.125 1.241 -4.862 1.00 98.12 92 THR A CA 1
ATOM 737 C C . THR A 1 92 ? -8.375 0.386 -5.049 1.00 98.12 92 THR A C 1
ATOM 739 O O . THR A 1 92 ? -9.363 0.582 -4.342 1.00 98.12 92 THR A O 1
ATOM 742 N N . THR A 1 93 ? -8.327 -0.625 -5.920 1.00 97.94 93 THR A N 1
ATOM 743 C CA . THR A 1 93 ? -9.404 -1.615 -6.050 1.00 97.94 93 THR A CA 1
ATOM 744 C C . THR A 1 93 ? -9.497 -2.512 -4.817 1.00 97.94 93 THR A C 1
ATOM 746 O O . THR A 1 93 ? -10.603 -2.732 -4.325 1.00 97.94 93 THR A O 1
ATOM 749 N N . ALA A 1 94 ? -8.368 -2.928 -4.231 1.00 98.25 94 ALA A N 1
ATOM 750 C CA . ALA A 1 94 ? -8.366 -3.693 -2.983 1.00 98.25 94 ALA A CA 1
ATOM 751 C C . ALA A 1 94 ? -9.028 -2.931 -1.814 1.00 98.25 94 ALA A C 1
ATOM 753 O O . ALA A 1 94 ? -9.696 -3.529 -0.969 1.00 98.25 94 ALA A O 1
ATOM 754 N N . LEU A 1 95 ? -8.907 -1.601 -1.792 1.00 98.38 95 LEU A N 1
ATOM 755 C CA . LEU A 1 95 ? -9.510 -0.729 -0.776 1.00 98.38 95 LEU A CA 1
ATOM 756 C C . LEU A 1 95 ? -10.995 -0.401 -1.038 1.00 98.38 95 LEU A C 1
ATOM 758 O O . LEU A 1 95 ? -11.703 0.084 -0.150 1.00 98.38 95 LEU A O 1
ATOM 762 N N . ARG A 1 96 ? -11.492 -0.648 -2.254 1.00 97.00 96 ARG A N 1
ATOM 763 C CA . ARG A 1 96 ? -12.798 -0.166 -2.711 1.00 97.00 96 ARG A CA 1
ATOM 764 C C . ARG A 1 96 ? -13.951 -0.766 -1.905 1.00 97.00 96 ARG A C 1
ATOM 766 O O . ARG A 1 96 ? -14.051 -1.973 -1.711 1.00 97.00 96 ARG A O 1
ATOM 773 N N . GLY A 1 97 ? -14.877 0.096 -1.481 1.00 95.25 97 GLY A N 1
ATOM 774 C CA . GLY A 1 97 ? -16.088 -0.315 -0.758 1.00 95.25 97 GLY A CA 1
ATOM 775 C C . GLY A 1 97 ? -15.849 -0.737 0.697 1.00 95.25 97 GLY A C 1
ATOM 776 O O . GLY A 1 97 ? -16.762 -1.267 1.335 1.00 95.25 97 GLY A O 1
ATOM 777 N N . VAL A 1 98 ? -14.649 -0.498 1.239 1.00 98.06 98 VAL A N 1
ATOM 778 C CA . VAL A 1 98 ? -14.293 -0.835 2.619 1.00 98.06 98 VAL A CA 1
ATOM 779 C C . VAL A 1 98 ? -13.996 0.449 3.413 1.00 98.06 98 VAL A C 1
ATOM 781 O O . VAL A 1 98 ? -13.051 1.161 3.085 1.00 98.06 98 VAL A O 1
ATOM 784 N N . PRO A 1 99 ? -14.768 0.788 4.462 1.00 96.75 99 PRO A N 1
ATOM 785 C CA . PRO A 1 99 ? -14.416 1.880 5.373 1.00 96.75 99 PRO A CA 1
ATOM 786 C C . PRO A 1 99 ? -13.123 1.577 6.157 1.00 96.75 99 PRO A C 1
ATOM 788 O O . PRO A 1 99 ? -12.925 0.423 6.541 1.00 96.75 99 PRO A O 1
ATOM 791 N N . PRO A 1 100 ? -12.264 2.577 6.443 1.00 97.12 100 PRO A N 1
ATOM 792 C CA . PRO A 1 100 ? -12.440 4.015 6.194 1.00 97.12 100 PRO A CA 1
ATOM 793 C C . PRO A 1 100 ? -12.005 4.478 4.788 1.00 97.12 100 PRO A C 1
ATOM 795 O O . PRO A 1 100 ? -12.038 5.668 4.489 1.00 97.12 100 PRO A O 1
ATOM 798 N N . PHE A 1 101 ? -11.639 3.560 3.894 1.00 98.19 101 PHE A N 1
ATOM 799 C CA . PHE A 1 101 ? -11.014 3.859 2.600 1.00 98.19 101 PHE A CA 1
ATOM 800 C C . PHE A 1 101 ? -11.979 4.354 1.514 1.00 98.19 101 PHE A C 1
ATOM 802 O O . PHE A 1 101 ? -11.598 4.493 0.358 1.00 98.19 101 PHE A O 1
ATOM 809 N N . THR A 1 102 ? -13.235 4.653 1.854 1.00 94.44 102 THR A N 1
ATOM 810 C CA . THR A 1 102 ? -14.257 5.094 0.885 1.00 94.44 102 THR A CA 1
ATOM 811 C C . THR A 1 102 ? -13.902 6.386 0.138 1.00 94.44 102 THR A C 1
ATOM 813 O O . THR A 1 102 ? -14.425 6.612 -0.949 1.00 94.44 102 THR A O 1
ATOM 816 N N . GLY A 1 103 ? -13.015 7.216 0.701 1.00 95.38 103 GLY A N 1
ATOM 817 C CA . GLY A 1 103 ? -12.494 8.424 0.053 1.00 95.38 103 GLY A CA 1
ATOM 818 C C . GLY A 1 103 ? -11.302 8.185 -0.880 1.00 95.38 103 GLY A C 1
ATOM 819 O O . GLY A 1 103 ? -10.905 9.112 -1.580 1.00 95.38 103 GLY A O 1
ATOM 820 N N . VAL A 1 104 ? -10.741 6.971 -0.910 1.00 98.00 104 VAL A N 1
ATOM 821 C CA . VAL A 1 104 ? -9.626 6.615 -1.794 1.00 98.00 104 VAL A CA 1
ATOM 822 C C . VAL A 1 104 ? -10.164 6.352 -3.193 1.00 98.00 104 VAL A C 1
ATOM 824 O O . VAL A 1 104 ? -10.937 5.417 -3.419 1.00 98.00 104 VAL A O 1
ATOM 827 N N . ARG A 1 105 ? -9.780 7.201 -4.146 1.00 97.44 105 ARG A N 1
ATOM 828 C CA . ARG A 1 105 ? -10.266 7.111 -5.523 1.00 97.44 105 ARG A CA 1
ATOM 829 C C . ARG A 1 105 ? -9.515 6.032 -6.288 1.00 97.44 105 ARG A C 1
ATOM 831 O O . ARG A 1 105 ? -8.334 5.791 -6.065 1.00 97.44 105 ARG A O 1
ATOM 838 N N . TYR A 1 106 ? -10.192 5.444 -7.271 1.00 97.25 106 TYR A N 1
ATOM 839 C CA . TYR A 1 106 ? -9.511 4.655 -8.293 1.00 97.25 106 TYR A CA 1
ATOM 840 C C . TYR A 1 106 ? -8.555 5.553 -9.088 1.00 97.25 106 TYR A C 1
ATOM 842 O O . TYR A 1 106 ? -8.956 6.612 -9.579 1.00 97.25 106 TYR A O 1
ATOM 850 N N . THR A 1 107 ? -7.304 5.128 -9.242 1.00 96.50 107 THR A N 1
ATOM 851 C CA . THR A 1 107 ? -6.279 5.880 -9.973 1.00 96.50 107 THR A CA 1
ATOM 852 C C . THR A 1 107 ? -5.197 4.953 -10.518 1.00 96.50 107 THR A C 1
ATOM 854 O O . THR A 1 107 ? -4.950 3.881 -9.977 1.00 96.50 107 THR A O 1
ATOM 857 N N . LEU A 1 108 ? -4.524 5.387 -11.583 1.00 95.06 108 LEU A N 1
ATOM 858 C CA . LEU A 1 108 ? -3.309 4.749 -12.103 1.00 95.06 108 LEU A CA 1
ATOM 859 C C . LEU A 1 108 ? -2.031 5.369 -11.520 1.00 95.06 108 LEU A C 1
ATOM 861 O O . LEU A 1 108 ? -0.932 4.922 -11.831 1.00 95.06 108 LEU A O 1
ATOM 865 N N . LEU A 1 109 ? -2.162 6.417 -10.704 1.00 94.94 109 LEU A N 1
ATOM 866 C CA . LEU A 1 109 ? -1.042 7.174 -10.160 1.00 94.94 109 LEU A CA 1
ATOM 867 C C . LEU A 1 109 ? -0.820 6.794 -8.688 1.00 94.94 109 LEU A C 1
ATOM 869 O O . LEU A 1 109 ? -1.680 7.097 -7.854 1.00 94.94 109 LEU A O 1
ATOM 873 N N . PRO A 1 110 ? 0.333 6.192 -8.341 1.00 94.12 110 PRO A N 1
ATOM 874 C CA . PRO A 1 110 ? 0.667 5.878 -6.952 1.00 94.12 110 PRO A CA 1
ATOM 875 C C . PRO A 1 110 ? 0.630 7.108 -6.034 1.00 94.12 110 PRO A C 1
ATOM 877 O O . PRO A 1 110 ? 0.131 7.031 -4.917 1.00 94.12 110 PRO A O 1
ATOM 880 N N . GLU A 1 111 ? 1.076 8.265 -6.535 1.00 94.56 111 GLU A N 1
ATOM 881 C CA . GLU A 1 111 ? 1.051 9.540 -5.800 1.00 94.56 111 GLU A CA 1
ATOM 882 C C . GLU A 1 111 ? -0.368 9.923 -5.351 1.00 94.56 111 GLU A C 1
ATOM 884 O O . GLU A 1 111 ? -0.589 10.276 -4.202 1.00 94.56 111 GLU A O 1
ATOM 889 N N . THR A 1 112 ? -1.362 9.774 -6.231 1.00 95.56 112 THR A N 1
ATOM 890 C CA . THR A 1 112 ? -2.760 10.080 -5.898 1.00 95.56 112 THR A CA 1
ATOM 891 C C . THR A 1 112 ? -3.321 9.120 -4.850 1.00 95.56 112 THR A C 1
ATOM 893 O O . THR A 1 112 ? -4.139 9.523 -4.029 1.00 95.56 112 THR A O 1
ATOM 896 N N . THR A 1 113 ? -2.874 7.859 -4.852 1.00 96.44 113 THR A N 1
ATOM 897 C CA . THR A 1 113 ? -3.268 6.893 -3.813 1.00 96.44 113 THR A CA 1
ATOM 898 C C . THR A 1 113 ? -2.770 7.355 -2.445 1.00 96.44 113 THR A C 1
ATOM 900 O O . THR A 1 113 ? -3.540 7.361 -1.489 1.00 96.44 113 THR A O 1
ATOM 903 N N . LEU A 1 114 ? -1.512 7.797 -2.373 1.00 95.94 114 LEU A N 1
ATOM 904 C CA . LEU A 1 114 ? -0.894 8.337 -1.163 1.00 95.94 114 LEU A CA 1
ATOM 905 C C . LEU A 1 114 ? -1.601 9.615 -0.673 1.00 95.94 114 LEU A C 1
ATOM 907 O O . LEU A 1 114 ? -1.936 9.734 0.502 1.00 95.94 114 LEU A O 1
ATOM 911 N N . GLU A 1 115 ? -1.893 10.554 -1.576 1.00 96.75 115 GLU A N 1
ATOM 912 C CA . GLU A 1 115 ? -2.613 11.794 -1.251 1.00 96.75 115 GLU A CA 1
ATOM 913 C C . GLU A 1 115 ? -4.017 11.544 -0.687 1.00 96.75 115 GLU A C 1
ATOM 915 O O . GLU A 1 115 ? -4.445 12.239 0.237 1.00 96.75 115 GLU A O 1
ATOM 920 N N . ASP A 1 116 ? -4.757 10.585 -1.250 1.00 97.69 116 ASP A N 1
ATOM 921 C CA . ASP A 1 116 ? -6.099 10.250 -0.774 1.00 97.69 116 ASP A CA 1
ATOM 922 C C . ASP A 1 116 ? -6.040 9.498 0.561 1.00 97.69 116 ASP A C 1
ATOM 924 O O . ASP A 1 116 ? -6.838 9.773 1.460 1.00 97.69 116 ASP A O 1
ATOM 928 N N . PHE A 1 117 ? -5.084 8.578 0.712 1.00 97.69 117 PHE A N 1
ATOM 929 C CA . PHE A 1 117 ? -4.902 7.821 1.944 1.00 97.69 117 PHE A CA 1
ATOM 930 C C . PHE A 1 117 ? -4.516 8.742 3.105 1.00 97.69 117 PHE A C 1
ATOM 932 O O . PHE A 1 117 ? -5.113 8.634 4.170 1.00 97.69 117 PHE A O 1
ATOM 939 N N . ALA A 1 118 ? -3.640 9.729 2.881 1.00 97.38 118 ALA A N 1
ATOM 940 C CA . ALA A 1 118 ? -3.243 10.740 3.870 1.00 97.38 118 ALA A CA 1
ATOM 941 C C . ALA A 1 118 ? -4.419 11.517 4.497 1.00 97.38 118 ALA A C 1
ATOM 943 O O . ALA A 1 118 ? -4.289 12.083 5.580 1.00 97.38 118 ALA A O 1
ATOM 944 N N . ARG A 1 119 ? -5.576 11.576 3.822 1.00 97.56 119 ARG A N 1
ATOM 945 C CA . ARG A 1 119 ? -6.777 12.272 4.318 1.00 97.56 119 ARG A CA 1
ATOM 946 C C . ARG A 1 119 ? -7.589 11.438 5.307 1.00 97.56 119 ARG A C 1
ATOM 948 O O . ARG A 1 119 ? -8.547 11.953 5.885 1.00 97.56 119 ARG A O 1
ATOM 955 N N . ILE A 1 120 ? -7.255 10.161 5.482 1.00 97.81 120 ILE A N 1
ATOM 956 C CA . ILE A 1 120 ? -7.924 9.286 6.439 1.00 97.81 120 ILE A CA 1
ATOM 957 C C . ILE A 1 120 ? -7.492 9.694 7.859 1.00 97.81 120 ILE A C 1
ATOM 959 O O . ILE A 1 120 ? -6.295 9.783 8.135 1.00 97.81 120 ILE A O 1
ATOM 963 N N . PRO A 1 121 ? -8.436 9.928 8.790 1.00 97.38 121 PRO A N 1
ATOM 964 C CA . PRO A 1 121 ? -8.088 10.260 10.166 1.00 97.38 121 PRO A CA 1
ATOM 965 C C . PRO A 1 121 ? -7.226 9.177 10.827 1.00 97.38 121 PRO A C 1
ATOM 967 O O . PRO A 1 121 ? -7.560 7.993 10.771 1.00 97.38 121 PRO A O 1
ATOM 970 N N . GLY A 1 122 ? -6.147 9.595 11.494 1.00 96.56 122 GLY A N 1
ATOM 971 C CA . GLY A 1 122 ? -5.252 8.693 12.227 1.00 96.56 122 GLY A CA 1
ATOM 972 C C . GLY A 1 122 ? -4.193 7.993 11.373 1.00 96.56 122 GLY A C 1
ATOM 973 O O . GLY A 1 122 ? -3.612 7.015 11.837 1.00 96.56 122 GLY A O 1
ATOM 974 N N . VAL A 1 123 ? -3.949 8.460 10.144 1.00 98.06 123 VAL A N 1
ATOM 975 C CA . VAL A 1 123 ? -2.803 8.003 9.348 1.00 98.06 123 VAL A CA 1
ATOM 976 C C . VAL A 1 123 ? -1.493 8.477 9.972 1.00 98.06 123 VAL A C 1
ATOM 978 O O . VAL A 1 123 ? -1.345 9.641 10.338 1.00 98.06 123 VAL A O 1
ATOM 981 N N . GLU A 1 124 ? -0.547 7.551 10.071 1.00 97.81 124 GLU A N 1
ATOM 982 C CA . GLU A 1 124 ? 0.829 7.776 10.495 1.00 97.81 124 GLU A CA 1
ATOM 983 C C . GLU A 1 124 ? 1.761 7.574 9.296 1.00 97.81 124 GLU A C 1
ATOM 985 O O . GLU A 1 124 ? 1.728 6.515 8.659 1.00 97.81 124 GLU A O 1
ATOM 990 N N . ASP A 1 125 ? 2.600 8.569 9.008 1.00 96.94 125 ASP A N 1
ATOM 991 C CA . ASP A 1 125 ? 3.635 8.490 7.979 1.00 96.94 125 ASP A CA 1
ATOM 992 C C . ASP A 1 125 ? 4.963 7.984 8.561 1.00 96.94 125 ASP A C 1
ATOM 994 O O . ASP A 1 125 ? 5.391 8.387 9.646 1.00 96.94 125 ASP A O 1
ATOM 998 N N . SER A 1 126 ? 5.670 7.156 7.797 1.00 93.44 126 SER A N 1
ATOM 999 C CA . SER A 1 126 ? 7.075 6.829 8.034 1.00 93.44 126 SER A CA 1
ATOM 1000 C C . SER A 1 126 ? 7.851 6.787 6.723 1.00 93.44 126 SER A C 1
ATOM 1002 O O . SER A 1 126 ? 7.289 6.557 5.651 1.00 93.44 126 SER A O 1
ATOM 1004 N N . TYR A 1 127 ? 9.162 6.999 6.809 1.00 93.19 127 TYR A N 1
ATOM 1005 C CA . TYR A 1 127 ? 10.032 7.093 5.642 1.00 93.19 127 TYR A CA 1
ATOM 1006 C C . TYR A 1 127 ? 11.244 6.182 5.807 1.00 93.19 127 TYR A C 1
ATOM 1008 O O . TYR A 1 127 ? 11.884 6.198 6.859 1.00 93.19 127 TYR A O 1
ATOM 1016 N N . VAL A 1 128 ? 11.576 5.431 4.758 1.00 88.75 128 VAL A N 1
ATOM 1017 C CA . VAL A 1 128 ? 12.810 4.639 4.673 1.00 88.75 128 VAL A CA 1
ATOM 1018 C C . VAL A 1 128 ? 13.669 5.212 3.556 1.00 88.75 128 VAL A C 1
ATOM 1020 O O . VAL A 1 128 ? 13.266 5.232 2.390 1.00 88.75 128 VAL A O 1
ATOM 1023 N N . TYR A 1 129 ? 14.850 5.690 3.934 1.00 85.56 129 TYR A N 1
ATOM 1024 C CA . TYR A 1 129 ? 15.876 6.193 3.029 1.00 85.56 129 TYR A CA 1
ATOM 1025 C C . TYR A 1 129 ? 17.047 5.218 3.031 1.00 85.56 129 TYR A C 1
ATOM 1027 O O . TYR A 1 129 ? 17.442 4.740 4.091 1.00 85.56 129 TYR A O 1
ATOM 1035 N N . GLU A 1 130 ? 17.623 4.983 1.860 1.00 81.50 130 GLU A N 1
ATOM 1036 C CA . GLU A 1 130 ? 18.863 4.227 1.707 1.00 81.50 130 GLU A CA 1
ATOM 1037 C C . GLU A 1 130 ? 19.856 5.064 0.897 1.00 81.50 130 GLU A C 1
ATOM 1039 O O . GLU A 1 130 ? 19.465 5.841 0.021 1.00 81.50 130 GLU A O 1
ATOM 1044 N N . SER A 1 131 ? 21.141 4.956 1.226 1.00 70.69 131 SER A N 1
ATOM 1045 C CA . SER A 1 131 ? 22.217 5.744 0.607 1.00 70.69 131 SER A CA 1
ATOM 1046 C C . SER A 1 131 ? 23.013 4.973 -0.446 1.00 70.69 131 SER A C 1
ATOM 1048 O O . SER A 1 131 ? 23.953 5.517 -1.028 1.00 70.69 131 SER A O 1
ATOM 1050 N N . ASP A 1 132 ? 22.646 3.723 -0.712 1.00 62.97 132 ASP A N 1
ATOM 1051 C CA . ASP A 1 132 ? 23.322 2.853 -1.658 1.00 62.97 132 ASP A CA 1
ATOM 1052 C C . ASP A 1 132 ? 22.899 3.081 -3.115 1.00 62.97 132 ASP A C 1
ATOM 1054 O O . ASP A 1 132 ? 21.828 3.596 -3.449 1.00 62.97 132 ASP A O 1
ATOM 1058 N N . ILE A 1 133 ? 23.808 2.722 -4.021 1.00 55.44 133 ILE A N 1
ATOM 1059 C CA . ILE A 1 133 ? 23.639 2.856 -5.466 1.00 55.44 133 ILE A CA 1
ATOM 1060 C C . ILE A 1 133 ? 23.388 1.453 -6.025 1.00 55.44 133 ILE A C 1
ATOM 1062 O O . ILE A 1 133 ? 24.328 0.679 -6.186 1.00 55.44 133 ILE A O 1
ATOM 1066 N N . GLY A 1 134 ? 22.135 1.113 -6.341 1.00 58.44 134 GLY A N 1
ATOM 1067 C CA . GLY A 1 134 ? 21.802 -0.193 -6.920 1.00 58.44 134 GLY A CA 1
ATOM 1068 C C . GLY A 1 134 ? 20.400 -0.689 -6.575 1.00 58.44 134 GLY A C 1
ATOM 1069 O O . GLY A 1 134 ? 19.514 0.102 -6.255 1.00 58.44 134 GLY A O 1
ATOM 1070 N N . LYS A 1 135 ? 20.197 -2.006 -6.715 1.00 58.62 135 LYS A N 1
ATOM 1071 C CA . LYS A 1 135 ? 19.068 -2.725 -6.110 1.00 58.62 135 LYS A CA 1
ATOM 1072 C C . LYS A 1 135 ? 19.517 -3.285 -4.768 1.00 58.62 135 LYS A C 1
ATOM 1074 O O . LYS A 1 135 ? 20.576 -3.910 -4.706 1.00 58.62 135 LYS A O 1
ATOM 1079 N N . ASN A 1 136 ? 18.675 -3.151 -3.754 1.00 59.69 136 ASN A N 1
ATOM 1080 C CA . ASN A 1 136 ? 19.026 -3.581 -2.409 1.00 59.69 136 ASN A CA 1
ATOM 1081 C C . ASN A 1 136 ? 18.516 -5.001 -2.213 1.00 59.69 136 ASN A C 1
ATOM 1083 O O . ASN A 1 136 ? 17.372 -5.236 -1.824 1.00 59.69 136 ASN A O 1
ATOM 1087 N N . ASN A 1 137 ? 19.386 -5.964 -2.488 1.00 60.78 137 ASN A N 1
ATOM 1088 C CA . ASN A 1 137 ? 19.139 -7.366 -2.191 1.00 60.78 137 ASN A CA 1
ATOM 1089 C C . ASN A 1 137 ? 19.777 -7.712 -0.838 1.00 60.78 137 ASN A C 1
ATOM 1091 O O . ASN A 1 137 ? 20.617 -8.601 -0.752 1.00 60.78 137 ASN A O 1
ATOM 1095 N N . ALA A 1 138 ? 19.433 -6.977 0.226 1.00 58.41 138 ALA A N 1
ATOM 1096 C CA . ALA A 1 138 ? 20.086 -7.106 1.537 1.00 58.41 138 ALA A CA 1
ATOM 1097 C C . ALA A 1 138 ? 20.064 -8.545 2.108 1.00 58.41 138 ALA A C 1
ATOM 1099 O O . ALA A 1 138 ? 20.920 -8.916 2.906 1.00 58.41 138 ALA A O 1
ATOM 1100 N N . TRP A 1 139 ? 19.119 -9.375 1.660 1.00 55.59 139 TRP A N 1
ATOM 1101 C CA . TRP A 1 139 ? 18.996 -10.794 2.000 1.00 55.59 139 TRP A CA 1
ATOM 1102 C C . TRP A 1 139 ? 19.916 -11.727 1.186 1.00 55.59 139 TRP A C 1
ATOM 1104 O O . TRP A 1 139 ? 20.166 -12.843 1.619 1.00 55.59 139 TRP A O 1
ATOM 1114 N N . GLU A 1 140 ? 20.472 -11.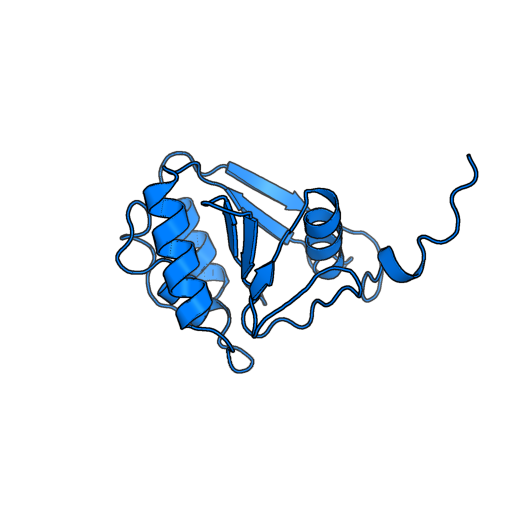299 0.047 1.00 56.44 140 GLU A N 1
ATOM 1115 C CA . GLU A 1 140 ? 21.482 -12.076 -0.700 1.00 56.44 140 GLU A CA 1
ATOM 1116 C C . GLU A 1 140 ? 22.866 -12.034 -0.028 1.00 56.44 140 GLU A C 1
ATOM 1118 O O . GLU A 1 140 ? 23.726 -12.849 -0.341 1.00 56.44 140 GLU A O 1
ATOM 1123 N N . HIS A 1 141 ? 23.088 -11.094 0.897 1.00 50.53 141 HIS A N 1
ATOM 1124 C CA . HIS A 1 141 ? 24.361 -10.917 1.607 1.00 50.53 141 HIS A CA 1
ATOM 1125 C C . HIS A 1 141 ? 24.269 -11.272 3.102 1.00 50.53 141 HIS A C 1
ATOM 1127 O O . HIS A 1 141 ? 25.215 -11.020 3.847 1.00 50.53 141 HIS A O 1
ATOM 1133 N N . SER A 1 142 ? 23.162 -11.865 3.573 1.00 44.72 142 SER A N 1
ATOM 1134 C CA . SER A 1 142 ? 22.961 -12.151 5.004 1.00 44.72 142 SER A CA 1
ATOM 1135 C C . SER A 1 142 ? 23.706 -13.382 5.543 1.00 44.72 142 SER A C 1
ATOM 1137 O O . SER A 1 142 ? 23.376 -13.844 6.632 1.00 44.72 142 SER A O 1
ATOM 1139 N N . ASP A 1 143 ? 24.723 -13.878 4.835 1.00 43.56 143 ASP A N 1
ATOM 1140 C CA . ASP A 1 143 ? 25.563 -15.000 5.282 1.00 43.56 143 ASP A CA 1
ATOM 1141 C C . ASP A 1 143 ? 26.774 -14.582 6.134 1.00 43.56 143 ASP A C 1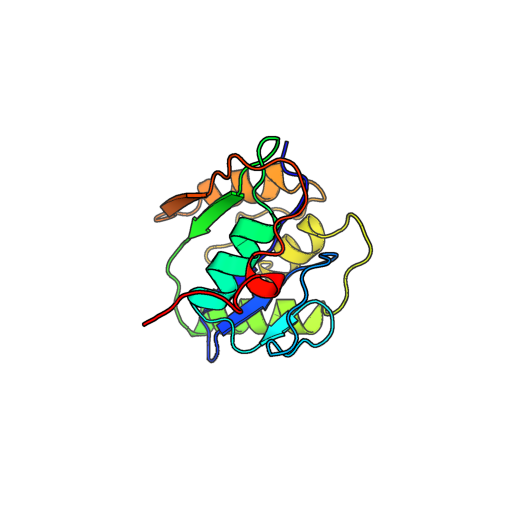
ATOM 1143 O O . ASP A 1 143 ? 27.580 -15.432 6.508 1.00 43.56 143 ASP A O 1
ATOM 1147 N N . ILE A 1 144 ? 26.937 -13.301 6.490 1.00 43.91 144 ILE A N 1
ATOM 1148 C CA . ILE A 1 144 ? 28.021 -12.890 7.396 1.00 43.91 144 ILE A CA 1
ATOM 1149 C C . ILE A 1 144 ? 27.542 -11.820 8.381 1.00 43.91 144 ILE A C 1
ATOM 1151 O O . ILE A 1 144 ? 27.658 -10.623 8.134 1.00 43.91 144 ILE A O 1
ATOM 1155 N N . LEU A 1 145 ? 27.085 -12.261 9.550 1.00 34.00 145 LEU A N 1
ATOM 1156 C CA . LEU A 1 145 ? 27.400 -11.583 10.806 1.00 34.00 145 LEU A CA 1
ATOM 1157 C C . LEU A 1 145 ? 27.947 -12.657 11.759 1.00 34.00 145 LEU A C 1
ATOM 1159 O O . LEU A 1 145 ? 27.234 -13.633 11.999 1.00 34.00 145 LEU A O 1
ATOM 1163 N N . PRO A 1 146 ? 29.197 -12.548 12.249 1.00 40.22 146 PRO A N 1
ATOM 1164 C CA . PRO A 1 146 ? 29.654 -13.405 13.331 1.00 40.22 146 PRO A CA 1
ATOM 1165 C C . PRO A 1 146 ? 28.935 -13.007 14.629 1.00 40.22 146 PRO A C 1
ATOM 1167 O O . PRO A 1 146 ? 28.511 -11.858 14.773 1.00 40.22 146 PRO A O 1
ATOM 1170 N N . GLU A 1 147 ? 28.783 -13.998 15.507 1.00 41.34 147 GLU A N 1
ATOM 1171 C CA . GLU A 1 147 ? 28.095 -13.958 16.810 1.00 41.34 147 GLU A CA 1
ATOM 1172 C C . GLU A 1 147 ? 28.441 -12.757 17.704 1.00 41.34 147 GLU A C 1
ATOM 1174 O O . GLU A 1 147 ? 29.627 -12.348 17.746 1.00 41.34 147 GLU A O 1
#

Foldseek 3Di:
DDQADWDFFPAPFTKIQGALDDDDDPPFDDFARITGRQDPVNVVQVQLLQAEQVDKDKDKDDDDDNVLSVQLVVLSVVLGYHHHLQRQQSNLSSNDPGPPSPQQDRDSDPVSNVVSSVPRPRMDIDMGHHHHDDGCNVVVPPPDDDD